Protein AF-A0A5B7BBM8-F1 (afdb_monomer_lite)

InterPro domains:
  IPR056404 Ribonuclease II-like, double HTH domain [PF23161] (45-118)
  IPR057324 Ribonuclease II, winged helix domain [PF25255] (1-43)

Foldseek 3Di:
DDDDDPCPVVQVVVCVVVVVVVLFWDFPDDDPSGTDIDGDDPVSSVVVVVVVVVVVVVVVVVVVLVVVLVVLLPDDLVPQDDPVVQVPDPVSVVVLVVLLVCLVVVDPDPVSVVVSVSSVSSD

Organism: Davidia involucrata (NCBI:txid16924)

pLDDT: mean 80.43, std 12.34, range [31.38, 96.25]

Secondary structure (DSSP, 8-state):
-----SHHHHHHHHHHHHTT-TTTEEEEEEETTEEEEEEPPHHHHHHHHHHHHHHHHHHHHHHHHHHHHHHHHHS-GGGSPPGGGGGSSHHHHHHHHHHHHHHHHH--SHHHHHHHHHHHTT-

Radius of gyration: 24.18 Å; chains: 1; bounding box: 65×28×51 Å

Sequence (123 aa):
MIFGSAEPLESYCVHLLLSKDEIYFTVLETKGYCSVYGPRSIVQVEELLRRKLAKEAADKEFQEFVQLLKSAKTMPLHAKPPKSSWMVEESIQHRIKSLEAYAIDACKNDDQKNTAGAVTCLI

Structure (mmCIF, N/CA/C/O backbone):
data_AF-A0A5B7BBM8-F1
#
_entry.id   AF-A0A5B7BBM8-F1
#
loop_
_atom_site.group_PDB
_atom_site.id
_atom_site.type_symbol
_atom_site.label_atom_id
_atom_site.label_alt_id
_atom_site.label_comp_id
_atom_site.label_asym_id
_atom_site.label_entity_id
_atom_site.label_seq_id
_atom_site.pdbx_PDB_ins_code
_atom_site.Cartn_x
_atom_site.Cartn_y
_atom_site.Cartn_z
_atom_site.occupancy
_atom_site.B_iso_or_equiv
_atom_site.auth_seq_id
_atom_site.auth_comp_id
_atom_site.auth_asym_id
_atom_site.auth_atom_id
_atom_site.pdbx_PDB_model_num
ATOM 1 N N . MET A 1 1 ? -41.233 -16.955 21.296 1.00 43.44 1 MET A N 1
ATOM 2 C CA . MET A 1 1 ? -40.568 -16.940 19.977 1.00 43.44 1 MET A CA 1
ATOM 3 C C . MET A 1 1 ? -41.384 -15.997 19.098 1.00 43.44 1 MET A C 1
ATOM 5 O O . MET A 1 1 ? -42.495 -16.353 18.738 1.00 43.44 1 MET A O 1
ATOM 9 N N . ILE A 1 2 ? -40.929 -14.754 18.920 1.00 31.38 2 ILE A N 1
ATOM 10 C CA . ILE A 1 2 ? -41.619 -13.670 18.186 1.00 31.38 2 ILE A CA 1
ATOM 11 C C . ILE A 1 2 ? -40.512 -12.988 17.361 1.00 31.38 2 ILE A C 1
ATOM 13 O O . ILE A 1 2 ? -39.503 -12.608 17.942 1.00 31.38 2 ILE A O 1
ATOM 17 N N . PHE A 1 3 ? -40.457 -13.229 16.045 1.00 39.06 3 PHE A N 1
ATOM 18 C CA . PHE A 1 3 ? -40.919 -12.338 14.963 1.00 39.06 3 PHE A CA 1
ATOM 19 C C . PHE A 1 3 ? -40.268 -10.942 14.958 1.00 39.06 3 PHE A C 1
ATOM 21 O O . PHE A 1 3 ? -40.492 -10.154 15.866 1.00 39.06 3 PHE A O 1
ATOM 28 N N . GLY A 1 4 ? -39.539 -10.647 13.873 1.00 44.09 4 GLY A N 1
ATOM 29 C CA . GLY A 1 4 ? -39.404 -9.321 13.253 1.00 44.09 4 GLY A CA 1
ATOM 30 C C . GLY A 1 4 ? -39.249 -8.103 14.164 1.00 44.09 4 GLY A C 1
ATOM 31 O O . GLY A 1 4 ? -40.098 -7.216 14.118 1.00 44.09 4 GLY A O 1
ATOM 32 N N . SER A 1 5 ? -38.158 -8.011 14.924 1.00 44.25 5 SER A N 1
ATOM 33 C CA . SER A 1 5 ? -37.700 -6.724 15.449 1.00 44.25 5 SER A CA 1
ATOM 34 C C . SER A 1 5 ? -36.957 -5.950 14.350 1.00 44.25 5 SER A C 1
ATOM 36 O O . SER A 1 5 ? -36.345 -6.545 13.464 1.00 44.25 5 SER A O 1
ATOM 38 N N . ALA A 1 6 ? -36.990 -4.618 14.388 1.00 51.91 6 ALA A N 1
ATOM 39 C CA . ALA A 1 6 ? -36.234 -3.734 13.488 1.00 51.91 6 ALA A CA 1
ATOM 40 C C . ALA A 1 6 ? -34.691 -3.870 13.623 1.00 51.91 6 ALA A C 1
ATOM 42 O O . ALA A 1 6 ? -33.925 -3.262 12.877 1.00 51.91 6 ALA A O 1
ATOM 43 N N . GLU A 1 7 ? -34.229 -4.725 14.536 1.00 60.72 7 GLU A N 1
ATOM 44 C CA . GLU A 1 7 ? -32.853 -4.844 15.014 1.00 60.72 7 GLU A CA 1
ATOM 45 C C . GLU A 1 7 ? -31.834 -5.458 14.032 1.0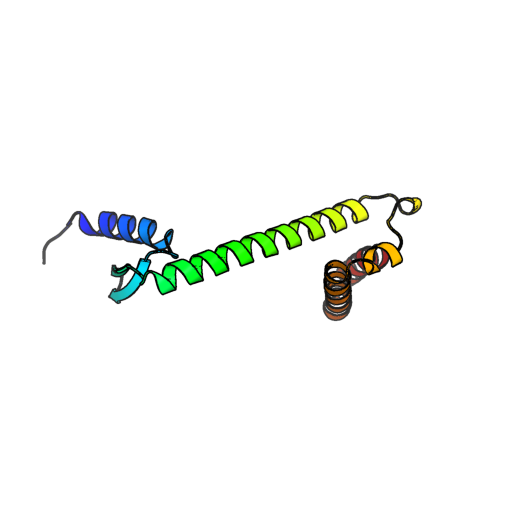0 60.72 7 GLU A C 1
ATOM 47 O O . GLU A 1 7 ? -30.673 -5.071 14.129 1.00 60.72 7 GLU A O 1
ATOM 52 N N . PRO A 1 8 ? -32.151 -6.364 13.076 1.00 68.31 8 PRO A N 1
ATOM 53 C CA . PRO A 1 8 ? -31.126 -6.923 12.185 1.00 68.31 8 PRO A CA 1
ATOM 54 C C . PRO A 1 8 ? -30.545 -5.885 11.222 1.00 68.31 8 PRO A C 1
ATOM 56 O O . PRO A 1 8 ? -29.336 -5.858 10.995 1.00 68.31 8 PRO A O 1
ATOM 59 N N . LEU A 1 9 ? -31.403 -5.022 10.666 1.00 74.19 9 LEU A N 1
ATOM 60 C CA . LEU A 1 9 ? -30.972 -3.961 9.758 1.00 74.19 9 LEU A CA 1
ATOM 61 C C . LEU A 1 9 ? -30.237 -2.867 10.528 1.00 74.19 9 LEU A C 1
ATOM 63 O O . LEU A 1 9 ? -29.177 -2.432 10.096 1.00 74.19 9 LEU A O 1
ATOM 67 N N . GLU A 1 10 ? -30.758 -2.458 11.684 1.00 73.69 10 GLU A N 1
ATOM 68 C CA . GLU A 1 10 ? -30.107 -1.470 12.545 1.00 73.69 10 GLU A CA 1
ATOM 69 C C . GLU A 1 10 ? -28.752 -1.973 13.059 1.00 73.69 10 GLU A C 1
ATOM 71 O O . GLU A 1 10 ? -27.762 -1.251 12.975 1.00 73.69 10 GLU A O 1
ATOM 76 N N . SER A 1 11 ? -28.665 -3.233 13.496 1.00 70.38 11 SER A N 1
ATOM 77 C CA . SER A 1 11 ? -27.413 -3.869 13.918 1.00 70.38 11 SER A CA 1
ATOM 78 C C . SER A 1 11 ? -26.408 -3.967 12.769 1.00 70.38 11 SER A C 1
ATOM 80 O O . SER A 1 11 ? -25.2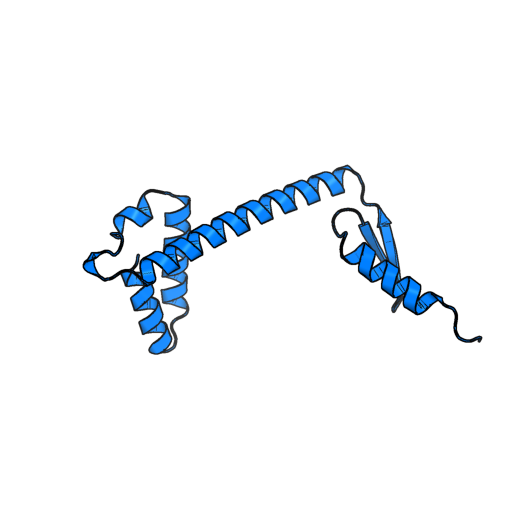36 -3.643 12.960 1.00 70.38 11 SER A O 1
ATOM 82 N N . TYR A 1 12 ? -26.855 -4.325 11.560 1.00 77.44 12 TYR A N 1
ATOM 83 C CA . TYR A 1 12 ? -26.005 -4.308 10.369 1.00 77.44 12 TYR A CA 1
ATOM 84 C C . TYR A 1 12 ? -25.529 -2.893 10.021 1.00 77.44 12 TYR A C 1
ATOM 86 O O . TYR A 1 12 ? -24.351 -2.700 9.736 1.00 77.44 12 TYR A O 1
ATOM 94 N N . CYS A 1 13 ? -26.408 -1.890 10.084 1.00 78.06 13 CYS A N 1
ATOM 95 C CA . CYS A 1 13 ? -26.057 -0.491 9.846 1.00 78.06 13 CYS A CA 1
ATOM 96 C C . CYS A 1 13 ? -25.035 0.016 10.870 1.00 78.06 13 CYS A C 1
ATOM 98 O O . CYS A 1 13 ? -24.051 0.644 10.487 1.00 78.06 13 CYS A O 1
ATOM 100 N N . VAL A 1 14 ? -25.225 -0.297 12.155 1.00 79.75 14 VAL A N 1
ATOM 101 C CA . VAL A 1 14 ? -24.277 0.039 13.225 1.00 79.75 14 VAL A CA 1
ATOM 102 C C . VAL A 1 14 ? -22.947 -0.675 13.004 1.00 79.75 14 VAL A C 1
ATOM 104 O O . VAL A 1 14 ? -21.906 -0.027 13.040 1.00 79.75 14 VAL A O 1
ATOM 107 N N . HIS A 1 15 ? -22.958 -1.976 12.699 1.00 79.94 15 HIS A N 1
ATOM 108 C CA . HIS A 1 15 ? -21.744 -2.721 12.373 1.00 79.94 15 HIS A CA 1
ATOM 109 C C . HIS A 1 15 ? -21.018 -2.101 11.177 1.00 79.94 15 HIS A C 1
ATOM 111 O O . HIS A 1 15 ? -19.827 -1.853 11.278 1.00 79.94 15 HIS A O 1
ATOM 117 N N . LEU A 1 16 ? -21.719 -1.800 10.082 1.00 83.00 16 LEU A N 1
ATOM 118 C CA . LEU A 1 16 ? -21.140 -1.225 8.866 1.00 83.00 16 LEU A CA 1
ATOM 119 C C . LEU A 1 16 ? -20.561 0.179 9.084 1.00 83.00 16 LEU A C 1
ATOM 121 O O . LEU A 1 16 ? -19.577 0.542 8.440 1.00 83.00 16 LEU A O 1
ATOM 125 N N . LEU A 1 17 ? -21.188 0.996 9.932 1.00 83.31 17 LEU A N 1
ATOM 126 C CA . LEU A 1 17 ? -20.677 2.319 10.289 1.00 83.31 17 LEU A CA 1
ATOM 127 C C . LEU A 1 17 ? -19.424 2.185 11.161 1.00 83.31 17 LEU A C 1
ATOM 129 O O . LEU A 1 17 ? -18.375 2.719 10.815 1.00 83.31 17 LEU A O 1
ATOM 133 N N . LEU A 1 18 ? -19.503 1.404 12.239 1.00 81.50 18 LEU A N 1
ATOM 134 C CA . LEU A 1 18 ? -18.411 1.257 13.204 1.00 81.50 18 LEU A CA 1
ATOM 135 C C . LEU A 1 18 ? -17.230 0.449 12.654 1.00 81.50 18 LEU A C 1
ATOM 137 O O . LEU A 1 18 ? -16.092 0.694 13.046 1.00 81.50 18 LEU A O 1
ATOM 141 N N . SER A 1 19 ? -17.467 -0.465 11.712 1.00 76.62 19 SER A N 1
ATOM 142 C CA . SER A 1 19 ? -16.407 -1.202 11.022 1.00 76.62 19 SER A CA 1
ATOM 143 C C . SER A 1 19 ? -15.599 -0.315 10.079 1.00 76.62 19 SER A C 1
ATOM 145 O O . SER A 1 19 ? -14.475 -0.661 9.749 1.00 76.62 19 SER A O 1
ATOM 147 N N . LYS A 1 20 ? -16.151 0.815 9.613 1.00 79.75 20 LYS A N 1
ATOM 148 C CA . LYS A 1 20 ? -15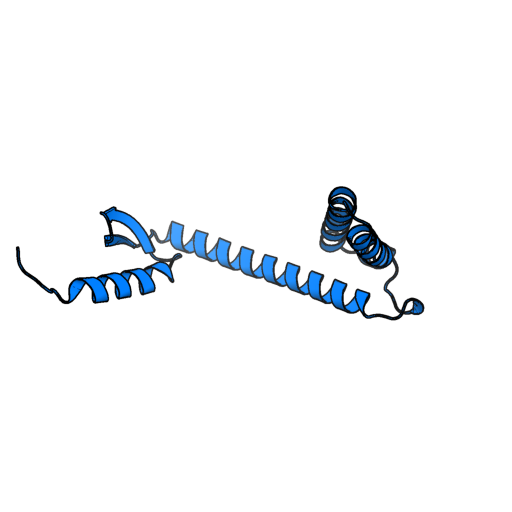.391 1.802 8.827 1.00 79.75 20 LYS A CA 1
ATOM 149 C C . LYS A 1 20 ? -14.513 2.680 9.719 1.00 79.75 20 LYS A C 1
ATOM 151 O O . LYS A 1 20 ? -13.466 3.143 9.272 1.00 79.75 20 LYS A O 1
ATOM 156 N N . ASP A 1 21 ? -14.904 2.849 10.980 1.00 75.69 21 ASP A N 1
ATOM 157 C CA . ASP A 1 21 ? -14.187 3.623 11.994 1.00 75.69 21 ASP A CA 1
ATOM 158 C C . ASP A 1 21 ? -13.258 2.739 12.847 1.00 75.69 21 ASP A C 1
ATOM 160 O O . ASP A 1 21 ? -13.255 2.799 14.081 1.00 75.69 21 ASP A O 1
ATOM 164 N N . GLU A 1 22 ? -12.402 1.953 12.181 1.00 78.94 22 GLU A N 1
ATOM 165 C CA . GLU A 1 22 ? -11.453 1.012 12.813 1.00 78.94 22 GLU A CA 1
ATOM 166 C C . GLU A 1 22 ? -10.492 1.680 13.823 1.00 78.94 22 GLU A C 1
ATOM 168 O O . GLU A 1 22 ? -9.911 1.017 14.693 1.00 78.94 22 GLU A O 1
ATOM 173 N N . ILE A 1 23 ? -10.332 3.004 13.709 1.00 86.75 23 ILE A N 1
ATOM 174 C CA . ILE A 1 23 ? -9.480 3.841 14.562 1.00 86.75 23 ILE A CA 1
ATOM 175 C C . ILE A 1 23 ? -10.119 4.081 15.930 1.00 86.75 23 ILE A C 1
ATOM 177 O O . ILE A 1 23 ? -9.416 4.054 16.935 1.00 86.75 23 ILE A O 1
ATOM 181 N N . TYR A 1 24 ? -11.428 4.331 15.983 1.00 85.31 24 TYR A N 1
ATOM 182 C CA . TYR A 1 24 ? -12.097 4.800 17.201 1.00 85.31 24 TYR A CA 1
ATOM 183 C C . TYR A 1 24 ? -12.784 3.674 17.960 1.00 85.31 24 TYR A C 1
ATOM 185 O O . TYR A 1 24 ? -12.843 3.707 19.190 1.00 85.31 24 TYR A O 1
ATOM 193 N N . PHE A 1 25 ? -13.257 2.659 17.241 1.00 87.38 25 PHE A N 1
ATOM 194 C CA . PHE A 1 25 ? -13.986 1.544 17.821 1.00 87.38 25 PHE A CA 1
ATOM 195 C C . PHE A 1 25 ? -13.245 0.228 17.610 1.00 87.38 25 PHE A C 1
ATOM 197 O O . PHE A 1 25 ? -12.467 0.039 16.674 1.00 87.38 25 PHE A O 1
ATOM 204 N N . THR A 1 26 ? -13.471 -0.697 18.532 1.00 88.06 26 THR A N 1
ATOM 205 C CA . THR A 1 26 ? -12.987 -2.071 18.443 1.00 88.06 26 THR A CA 1
ATOM 206 C C . THR A 1 26 ? -14.125 -3.023 18.749 1.00 88.06 26 THR A C 1
ATOM 208 O O . THR A 1 26 ? -15.003 -2.715 19.554 1.00 88.06 26 THR A O 1
ATOM 211 N N . VAL A 1 27 ? -14.099 -4.198 18.131 1.00 86.25 27 VAL A N 1
ATOM 212 C CA . VAL A 1 27 ? -15.003 -5.283 18.509 1.00 86.25 27 VAL A CA 1
ATOM 213 C C . VAL A 1 27 ? -14.534 -5.833 19.855 1.00 86.25 27 VAL A C 1
ATOM 215 O O . VAL A 1 27 ? -13.371 -6.209 19.997 1.00 86.25 27 VAL A O 1
ATOM 218 N N . LEU A 1 28 ? -15.424 -5.830 20.845 1.00 85.12 28 LEU A N 1
ATOM 219 C CA . LEU A 1 28 ? -15.192 -6.401 22.172 1.00 85.12 28 LEU A CA 1
ATOM 220 C C . LEU A 1 28 ? -15.603 -7.873 22.208 1.00 85.12 28 LEU A C 1
ATOM 222 O O . LEU A 1 28 ? -14.861 -8.719 22.693 1.00 85.12 28 LEU A O 1
ATOM 226 N N . GLU A 1 29 ? -16.780 -8.178 21.661 1.00 80.94 29 GLU A N 1
ATOM 227 C CA . GLU A 1 29 ? -17.333 -9.530 21.600 1.00 80.94 29 GLU A CA 1
ATOM 228 C C . GLU A 1 29 ? -18.044 -9.745 20.265 1.00 80.94 29 GLU A C 1
ATOM 230 O O . GLU A 1 29 ? -18.631 -8.823 19.701 1.00 80.94 29 GLU A O 1
ATOM 235 N N . THR A 1 30 ? -18.038 -10.980 19.768 1.00 81.50 30 THR A N 1
ATOM 236 C CA . THR A 1 30 ? -18.872 -11.382 18.627 1.00 81.50 30 THR A CA 1
ATOM 237 C C . THR A 1 30 ? -19.714 -12.582 19.040 1.00 81.50 30 THR A C 1
ATOM 239 O O . THR A 1 30 ? -19.172 -13.622 19.412 1.00 81.50 30 THR A O 1
ATOM 242 N N . LYS A 1 31 ? -21.042 -12.437 19.004 1.00 78.88 31 LYS A N 1
ATOM 243 C CA . LYS A 1 31 ? -22.013 -13.496 19.314 1.00 78.88 31 LYS A CA 1
ATOM 244 C C . LYS A 1 31 ? -22.848 -13.774 18.069 1.00 78.88 31 LYS A C 1
ATOM 246 O O . LYS A 1 31 ? -23.816 -13.072 17.783 1.00 78.88 31 LYS A O 1
ATOM 251 N N . GLY A 1 32 ? -22.454 -14.799 17.313 1.00 75.44 32 GLY A N 1
ATOM 252 C CA . GLY A 1 32 ? -23.084 -15.129 16.034 1.00 75.44 32 GLY A CA 1
ATOM 253 C C . GLY A 1 32 ? -22.975 -13.965 15.048 1.00 75.44 32 GLY A C 1
ATOM 254 O O . GLY A 1 32 ? -21.874 -13.535 14.724 1.00 75.44 32 GLY A O 1
ATOM 255 N N . TYR A 1 33 ? -24.118 -13.445 14.603 1.00 69.00 33 TYR A N 1
ATOM 256 C CA . TYR A 1 33 ? -24.208 -12.332 13.648 1.00 69.00 33 TYR A CA 1
ATOM 257 C C . TYR A 1 33 ? -24.131 -10.941 14.301 1.00 69.00 33 TYR A C 1
ATOM 259 O O . TYR A 1 33 ? -24.180 -9.938 13.596 1.00 69.00 33 TYR A O 1
ATOM 267 N N . CYS A 1 34 ? -24.040 -10.865 15.633 1.00 69.25 34 CYS A N 1
ATOM 268 C CA . CYS A 1 34 ? -24.016 -9.608 16.374 1.00 69.25 34 CYS A CA 1
ATOM 269 C C . CYS A 1 34 ? -22.607 -9.324 16.916 1.00 69.25 34 CYS A C 1
ATOM 271 O O . CYS A 1 34 ? -22.049 -10.123 17.675 1.00 69.25 34 CYS A O 1
ATOM 273 N N . SER A 1 35 ? -22.037 -8.179 16.536 1.00 80.12 35 SER A N 1
ATOM 274 C CA . SER A 1 35 ? -20.768 -7.671 17.072 1.00 80.12 35 SER A CA 1
ATOM 275 C C . SER A 1 35 ? -21.039 -6.573 18.094 1.00 80.12 35 SER A C 1
ATOM 277 O O . SER A 1 35 ? -21.743 -5.608 17.802 1.00 80.12 35 SER A O 1
ATOM 279 N N . VAL A 1 36 ? -20.442 -6.696 19.276 1.00 82.19 36 VAL A N 1
ATOM 280 C CA . VAL A 1 36 ? -20.460 -5.655 20.305 1.00 82.19 36 VAL A CA 1
ATOM 281 C C . VAL A 1 36 ? -19.224 -4.790 20.125 1.00 82.19 36 VAL A C 1
ATOM 283 O O . VAL A 1 36 ? -18.098 -5.284 20.197 1.00 82.19 36 VAL A O 1
ATOM 286 N N . TYR A 1 37 ? -19.438 -3.499 19.901 1.00 84.31 37 TYR A N 1
ATOM 287 C CA . TYR A 1 37 ? -18.375 -2.517 19.732 1.00 84.31 37 TYR A CA 1
ATOM 288 C C . TYR A 1 37 ? -18.145 -1.729 21.017 1.00 84.31 37 TYR A C 1
ATOM 290 O O . TYR A 1 37 ? -19.082 -1.424 21.751 1.00 84.31 37 TYR A O 1
ATOM 298 N N . GLY A 1 38 ? -16.890 -1.372 21.262 1.00 85.06 38 GLY A N 1
ATOM 299 C CA . GLY A 1 38 ? -16.487 -0.491 22.349 1.00 85.06 38 GLY A CA 1
ATOM 300 C C . GLY A 1 38 ? -15.531 0.595 21.864 1.00 85.06 38 GLY A C 1
ATOM 301 O O . GLY A 1 38 ? -14.816 0.381 20.879 1.00 85.06 38 GLY A O 1
ATOM 302 N N . PRO A 1 39 ? -15.502 1.756 22.538 1.00 89.06 39 PRO A N 1
ATOM 303 C CA . PRO A 1 39 ? -14.534 2.799 22.237 1.00 89.06 39 PRO A CA 1
ATOM 304 C C . PRO A 1 39 ? -13.121 2.327 22.597 1.00 89.06 39 PRO A C 1
ATOM 306 O O . PRO A 1 39 ? -12.906 1.677 23.623 1.00 89.06 39 PRO A O 1
ATOM 309 N N . ARG A 1 40 ? -12.143 2.669 21.760 1.00 90.06 40 ARG A N 1
ATOM 310 C CA . ARG A 1 40 ? -10.723 2.510 22.089 1.00 90.06 40 ARG A CA 1
ATOM 311 C C . ARG A 1 40 ? -10.283 3.587 23.076 1.00 90.06 40 ARG A C 1
ATOM 313 O O . ARG A 1 40 ? -10.867 4.669 23.142 1.00 90.06 40 ARG A O 1
ATOM 320 N N . SER A 1 41 ? -9.226 3.306 23.835 1.00 93.38 41 SER A N 1
ATOM 321 C CA . SER A 1 41 ? -8.618 4.339 24.676 1.00 93.38 41 SER A CA 1
ATOM 322 C C . SER A 1 41 ? -7.940 5.403 23.813 1.00 93.38 41 SER A C 1
ATOM 324 O O . SER A 1 41 ? -7.484 5.116 22.706 1.00 93.38 41 SER A O 1
ATOM 326 N N . ILE A 1 42 ? -7.821 6.628 24.329 1.00 92.69 42 ILE A N 1
ATOM 327 C CA . ILE A 1 42 ? -7.208 7.730 23.574 1.00 92.69 42 ILE A CA 1
ATOM 328 C C . ILE A 1 42 ? -5.779 7.407 23.119 1.00 92.69 42 ILE A C 1
ATOM 330 O O . ILE A 1 42 ? -5.429 7.657 21.973 1.00 92.69 42 ILE A O 1
ATOM 334 N N . VAL A 1 43 ? -5.005 6.717 23.961 1.00 94.88 43 VAL A N 1
ATOM 335 C CA . VAL A 1 43 ? -3.641 6.270 23.639 1.00 94.88 43 VAL A CA 1
ATOM 336 C C . VAL A 1 43 ? -3.632 5.315 22.438 1.00 94.88 43 VAL A C 1
ATOM 338 O O . VAL A 1 43 ? -2.761 5.397 21.575 1.00 94.88 43 VAL A O 1
ATOM 341 N N . GLN A 1 44 ? -4.611 4.409 22.354 1.00 93.44 44 GLN A N 1
ATOM 342 C CA . GLN A 1 44 ? -4.739 3.499 21.213 1.00 93.44 44 GLN A CA 1
ATOM 343 C C . GLN A 1 44 ? -5.156 4.244 19.943 1.00 93.44 44 GLN A C 1
ATOM 345 O O . GLN A 1 44 ? -4.621 3.958 18.874 1.00 93.44 44 GLN A O 1
ATOM 350 N N . VAL A 1 45 ? -6.093 5.188 20.060 1.00 93.38 45 VAL A N 1
ATOM 351 C CA . VAL A 1 45 ? -6.570 6.020 18.945 1.00 93.38 45 VAL A CA 1
ATOM 352 C C . VAL A 1 45 ? -5.421 6.837 18.354 1.00 93.38 45 VAL A C 1
ATOM 354 O O . VAL A 1 45 ? -5.221 6.817 17.141 1.00 93.38 45 VAL A O 1
ATOM 357 N N . GLU A 1 46 ? -4.635 7.510 19.195 1.00 95.25 46 GLU A N 1
ATOM 358 C CA . GLU A 1 46 ? -3.494 8.327 18.768 1.00 95.25 46 GLU A CA 1
ATOM 359 C C . GLU A 1 46 ? -2.428 7.493 18.048 1.00 95.25 46 GLU A C 1
ATOM 361 O O . GLU A 1 46 ? -1.959 7.871 16.971 1.00 95.25 46 GLU A O 1
ATOM 366 N N . GLU A 1 47 ? -2.085 6.319 18.583 1.00 95.50 47 GLU A N 1
ATOM 367 C CA . GLU A 1 47 ? -1.120 5.424 17.942 1.00 95.50 47 GLU A CA 1
ATOM 368 C C . GLU A 1 47 ? -1.639 4.877 16.604 1.00 95.50 47 GLU A C 1
ATOM 370 O O . GLU A 1 47 ? -0.892 4.820 15.624 1.00 95.50 47 GLU A O 1
ATOM 375 N N . LEU A 1 48 ? -2.919 4.497 16.525 1.00 94.25 48 LEU A N 1
ATOM 376 C CA . LEU A 1 48 ? -3.537 4.049 15.274 1.00 94.25 48 LEU A CA 1
ATOM 377 C C . LEU A 1 48 ? -3.558 5.159 14.223 1.00 94.25 48 LEU A C 1
ATOM 379 O O . LEU A 1 48 ? -3.250 4.901 13.058 1.00 94.25 48 LEU A O 1
ATOM 383 N N . LEU A 1 49 ? -3.859 6.392 14.628 1.00 94.44 49 LEU A N 1
ATOM 384 C CA . LEU A 1 49 ? -3.843 7.544 13.737 1.00 94.44 49 LEU A CA 1
ATOM 385 C C . LEU A 1 49 ? -2.431 7.811 13.203 1.00 94.44 49 LEU A C 1
ATOM 387 O O . LEU A 1 49 ? -2.249 7.982 11.998 1.00 94.44 49 LEU A O 1
ATOM 391 N N . ARG A 1 50 ? -1.415 7.758 14.072 1.00 95.44 50 ARG A N 1
ATOM 392 C CA . ARG A 1 50 ? -0.010 7.907 13.675 1.00 95.44 50 ARG A CA 1
ATOM 393 C C . ARG A 1 50 ? 0.415 6.829 12.677 1.00 95.44 50 ARG A C 1
ATOM 395 O O . ARG A 1 50 ? 1.044 7.143 11.669 1.00 95.44 50 ARG A O 1
ATOM 402 N N . ARG A 1 51 ? 0.049 5.565 12.922 1.00 94.94 51 ARG A N 1
ATOM 403 C CA . ARG A 1 51 ? 0.323 4.452 11.995 1.00 94.94 51 ARG A CA 1
ATOM 404 C C . ARG A 1 51 ? -0.381 4.629 10.660 1.00 94.94 51 ARG A C 1
ATOM 406 O O . ARG A 1 51 ? 0.232 4.366 9.631 1.00 94.94 51 ARG A O 1
ATOM 413 N N . LYS A 1 52 ? -1.639 5.073 10.670 1.00 94.12 52 LYS A N 1
ATOM 414 C CA . LYS A 1 52 ? -2.399 5.348 9.449 1.00 94.12 52 LYS A CA 1
ATOM 415 C C . LYS A 1 52 ? -1.708 6.420 8.611 1.00 94.12 52 LYS A C 1
ATOM 417 O O . LYS A 1 52 ? -1.452 6.174 7.441 1.00 94.12 52 LYS A O 1
ATOM 422 N N . LEU A 1 53 ? -1.329 7.543 9.219 1.00 95.75 53 LEU A N 1
ATOM 423 C CA . LEU A 1 53 ? -0.617 8.618 8.523 1.00 95.75 53 LEU A CA 1
ATOM 424 C C . LEU A 1 53 ? 0.737 8.152 7.974 1.00 95.75 53 LEU A C 1
ATOM 426 O O . LEU A 1 53 ? 1.070 8.441 6.829 1.00 95.75 53 LEU A O 1
ATOM 430 N N . ALA A 1 54 ? 1.501 7.385 8.759 1.00 95.69 54 ALA A N 1
ATOM 431 C CA . ALA A 1 54 ? 2.770 6.821 8.304 1.00 95.69 54 ALA A CA 1
ATOM 432 C C . ALA A 1 54 ? 2.580 5.850 7.125 1.00 95.69 54 ALA A C 1
ATOM 434 O O . ALA A 1 54 ? 3.354 5.880 6.171 1.00 95.69 54 ALA A O 1
ATOM 435 N N . LYS A 1 55 ? 1.530 5.019 7.165 1.00 95.56 55 LYS A N 1
ATOM 436 C CA . LYS A 1 55 ? 1.177 4.114 6.070 1.00 95.56 55 LYS A CA 1
ATOM 437 C C . LYS A 1 55 ? 0.755 4.884 4.819 1.00 95.56 55 LYS A C 1
ATOM 439 O O . LYS A 1 55 ? 1.252 4.579 3.747 1.00 95.56 55 LYS A O 1
ATOM 444 N N . GLU A 1 56 ? -0.109 5.887 4.948 1.00 96.25 56 GLU A N 1
ATOM 445 C CA . GLU A 1 56 ? -0.551 6.720 3.821 1.00 96.25 56 GLU A CA 1
ATOM 446 C C . GLU A 1 56 ? 0.623 7.454 3.160 1.00 96.25 56 GLU A C 1
ATOM 448 O O . GLU A 1 56 ? 0.696 7.518 1.933 1.00 96.25 56 GLU A O 1
ATOM 453 N N . ALA A 1 57 ? 1.571 7.959 3.956 1.00 95.44 57 ALA A N 1
ATOM 454 C CA . ALA A 1 57 ? 2.799 8.556 3.442 1.00 95.44 57 ALA A CA 1
ATOM 455 C C . ALA A 1 57 ? 3.654 7.531 2.676 1.00 95.44 57 ALA A C 1
ATOM 457 O O . ALA A 1 57 ? 4.034 7.788 1.535 1.00 95.44 57 ALA A O 1
ATOM 458 N N . ALA A 1 58 ? 3.888 6.347 3.253 1.00 93.00 58 ALA A N 1
ATOM 459 C CA . ALA A 1 58 ? 4.649 5.282 2.599 1.00 93.00 58 ALA A CA 1
ATOM 460 C C . ALA A 1 58 ? 3.973 4.781 1.307 1.00 93.00 58 ALA A C 1
ATOM 462 O O . ALA A 1 58 ? 4.642 4.584 0.290 1.00 93.00 58 ALA A O 1
ATOM 463 N N . ASP A 1 59 ? 2.647 4.620 1.319 1.00 94.31 59 ASP A N 1
ATOM 464 C CA . ASP A 1 59 ? 1.856 4.226 0.151 1.00 94.31 59 ASP A CA 1
ATOM 465 C C . ASP A 1 59 ? 1.956 5.291 -0.952 1.00 94.31 59 ASP A C 1
ATOM 467 O O . ASP A 1 59 ? 2.129 4.955 -2.126 1.00 94.31 59 ASP A O 1
ATOM 471 N N . LYS A 1 60 ? 1.915 6.581 -0.592 1.00 95.75 60 LYS A N 1
ATOM 472 C CA . LYS A 1 60 ? 2.097 7.691 -1.535 1.00 95.75 60 LYS A CA 1
ATOM 473 C C . LYS A 1 60 ? 3.493 7.685 -2.162 1.00 95.75 60 LYS A C 1
ATOM 475 O O . LYS A 1 60 ? 3.594 7.703 -3.387 1.00 95.75 60 LYS A O 1
ATOM 480 N N . GLU A 1 61 ? 4.550 7.589 -1.358 1.00 92.31 61 GLU A N 1
ATOM 481 C CA . GLU A 1 61 ? 5.929 7.486 -1.859 1.00 92.31 61 GLU A CA 1
ATOM 482 C C . GLU A 1 61 ? 6.113 6.272 -2.779 1.00 92.31 61 GLU A C 1
ATOM 484 O O . GLU A 1 61 ? 6.879 6.303 -3.745 1.00 92.31 61 GLU A O 1
ATOM 489 N N . PHE A 1 62 ? 5.445 5.155 -2.480 1.00 90.25 62 PHE A N 1
ATOM 490 C CA . PHE A 1 62 ? 5.473 3.975 -3.337 1.00 90.25 62 PHE A CA 1
ATOM 491 C C . PHE A 1 62 ? 4.778 4.230 -4.678 1.00 90.25 62 PHE A C 1
ATOM 493 O O . PHE A 1 62 ? 5.317 3.873 -5.727 1.00 90.25 62 PHE A O 1
ATOM 500 N N . GLN A 1 63 ? 3.616 4.888 -4.674 1.00 93.31 63 GLN A N 1
ATOM 501 C CA . GLN A 1 63 ? 2.926 5.261 -5.910 1.00 93.31 63 GLN A CA 1
ATOM 502 C C . GLN A 1 63 ? 3.755 6.217 -6.770 1.00 93.31 63 GLN A C 1
ATOM 504 O O . GLN A 1 63 ? 3.827 6.025 -7.983 1.00 93.31 63 GLN A O 1
ATOM 509 N N . GLU A 1 64 ? 4.418 7.204 -6.168 1.00 92.69 64 GLU A N 1
ATOM 510 C CA . GLU A 1 64 ? 5.318 8.124 -6.874 1.00 92.69 64 GLU A CA 1
ATOM 511 C C . GLU A 1 64 ? 6.458 7.365 -7.568 1.00 92.69 64 GLU A C 1
ATOM 513 O O . GLU A 1 64 ? 6.701 7.560 -8.762 1.00 92.69 64 GLU A O 1
ATOM 518 N N . PHE A 1 65 ? 7.074 6.403 -6.874 1.00 89.88 65 PHE A N 1
ATOM 519 C CA . PHE A 1 65 ? 8.082 5.522 -7.464 1.00 89.88 65 PHE A CA 1
ATOM 520 C C . PHE A 1 65 ? 7.532 4.696 -8.640 1.00 89.88 65 PHE A C 1
ATOM 522 O O . PHE A 1 65 ? 8.151 4.630 -9.705 1.00 89.88 65 PHE A O 1
ATOM 529 N N . VAL A 1 66 ? 6.341 4.106 -8.498 1.00 89.94 66 VAL A N 1
ATOM 530 C CA . VAL A 1 66 ? 5.686 3.354 -9.582 1.00 89.94 66 VAL A CA 1
ATOM 531 C C . VAL A 1 66 ? 5.404 4.248 -10.795 1.00 89.94 66 VAL A C 1
ATOM 533 O O . VAL A 1 66 ? 5.593 3.811 -11.932 1.00 89.94 66 VAL A O 1
ATOM 536 N N . GLN A 1 67 ? 4.961 5.490 -10.590 1.00 91.31 67 GLN A N 1
ATOM 537 C CA . GLN A 1 67 ? 4.727 6.442 -11.683 1.00 91.31 67 GLN A CA 1
ATOM 538 C C . GLN A 1 67 ? 6.020 6.824 -12.398 1.00 91.31 67 GLN A C 1
ATOM 540 O O . GLN A 1 67 ? 6.048 6.917 -13.629 1.00 91.31 67 GLN A O 1
ATOM 545 N N . LEU A 1 68 ? 7.105 6.982 -11.648 1.00 88.12 68 LEU A N 1
ATOM 546 C CA . LEU A 1 68 ? 8.414 7.287 -12.199 1.00 88.12 68 LEU A CA 1
ATOM 547 C C . LEU A 1 68 ? 8.948 6.112 -13.045 1.00 88.12 68 LEU A C 1
ATOM 549 O O . LEU A 1 68 ? 9.380 6.322 -14.180 1.00 88.12 68 LEU A O 1
ATOM 553 N N . LEU A 1 69 ? 8.788 4.865 -12.581 1.00 87.12 69 LEU A N 1
ATOM 554 C CA . LEU A 1 69 ? 9.088 3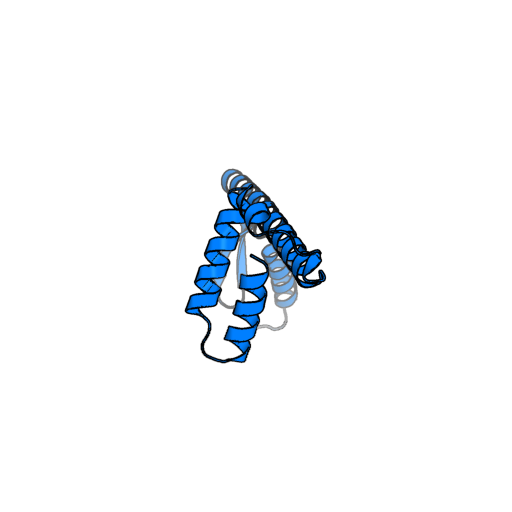.666 -13.377 1.00 87.12 69 LEU A CA 1
ATOM 555 C C . LEU A 1 69 ? 8.232 3.568 -14.649 1.00 87.12 69 LEU A C 1
ATOM 557 O O . LEU A 1 69 ? 8.750 3.268 -15.726 1.00 87.12 69 LEU A O 1
ATOM 561 N N . LYS A 1 70 ? 6.921 3.828 -14.552 1.00 87.56 70 LYS A N 1
ATOM 562 C CA . LYS A 1 70 ? 6.017 3.838 -15.716 1.00 87.56 70 LYS A CA 1
ATOM 563 C C . LYS A 1 70 ? 6.439 4.890 -16.741 1.00 87.56 70 LYS A C 1
ATOM 565 O O . LYS A 1 70 ? 6.497 4.579 -17.928 1.00 87.56 70 LYS A O 1
ATOM 570 N N . SER A 1 71 ? 6.787 6.089 -16.283 1.00 87.00 71 SER A N 1
ATOM 571 C CA . SER A 1 71 ? 7.265 7.177 -17.140 1.00 87.00 71 SER A CA 1
ATOM 572 C C . SER A 1 71 ? 8.551 6.774 -17.859 1.00 87.00 71 SER A C 1
ATOM 574 O O . SER A 1 71 ? 8.599 6.813 -19.089 1.00 87.00 71 SER A O 1
ATOM 576 N N . ALA A 1 72 ? 9.547 6.267 -17.125 1.00 85.50 72 ALA A N 1
ATOM 577 C CA . ALA A 1 72 ? 10.794 5.776 -17.708 1.00 85.50 72 ALA A CA 1
ATOM 578 C C . ALA A 1 72 ? 10.559 4.642 -18.722 1.00 85.50 72 ALA A C 1
ATOM 580 O O . ALA A 1 72 ? 11.172 4.625 -19.790 1.00 85.50 72 ALA A O 1
ATOM 581 N N . LYS A 1 73 ? 9.625 3.720 -18.442 1.00 84.00 73 LYS A N 1
ATOM 582 C CA . LYS A 1 73 ? 9.250 2.636 -19.365 1.00 84.00 73 LYS A CA 1
ATOM 583 C C . LYS A 1 73 ? 8.741 3.158 -20.709 1.00 84.00 73 LYS A C 1
ATOM 585 O O . LYS A 1 73 ? 9.039 2.550 -21.734 1.00 84.00 73 LYS A O 1
ATOM 590 N N . THR A 1 74 ? 7.980 4.250 -20.704 1.00 85.56 74 THR A N 1
ATOM 591 C CA . THR A 1 74 ? 7.428 4.853 -21.929 1.00 85.56 74 THR A CA 1
ATOM 592 C C . THR A 1 74 ? 8.436 5.680 -22.728 1.00 85.56 74 THR A C 1
ATOM 594 O O . THR A 1 74 ? 8.159 6.021 -23.876 1.00 85.56 74 THR A O 1
ATOM 597 N N . MET A 1 75 ? 9.608 5.990 -22.164 1.00 83.62 75 MET A N 1
ATOM 598 C CA . MET A 1 75 ? 10.617 6.794 -22.852 1.00 83.62 75 MET A CA 1
ATOM 599 C C . MET A 1 75 ? 11.302 6.016 -23.992 1.00 83.62 75 MET A C 1
ATOM 601 O O . MET A 1 75 ? 11.608 4.824 -23.845 1.00 83.62 75 MET A O 1
ATOM 605 N N . PRO A 1 76 ? 11.616 6.688 -25.118 1.00 81.19 76 PRO A N 1
ATOM 606 C CA . PRO A 1 76 ? 12.501 6.146 -26.147 1.00 81.19 76 PRO A CA 1
ATOM 607 C C . PRO A 1 76 ? 13.860 5.747 -25.563 1.00 81.19 76 PRO A C 1
ATOM 609 O O . PRO A 1 76 ? 14.352 6.402 -24.651 1.00 81.19 76 PRO A O 1
ATOM 612 N N . LEU A 1 77 ? 14.513 4.722 -26.125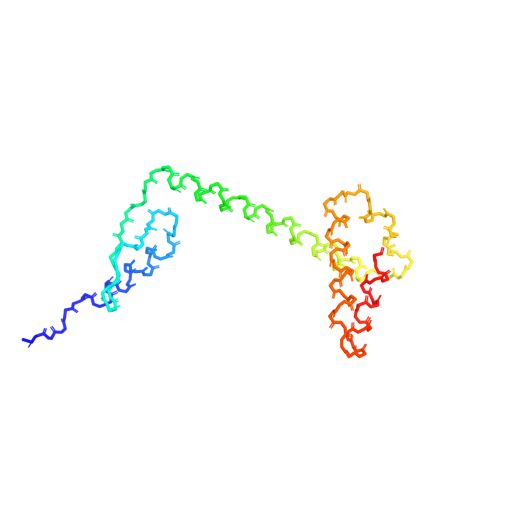 1.00 75.75 77 LEU A N 1
ATOM 613 C CA . LEU A 1 77 ? 15.779 4.175 -25.602 1.00 75.75 77 LEU A CA 1
ATOM 614 C C . LEU A 1 77 ? 16.868 5.231 -25.340 1.00 75.75 77 LEU A C 1
ATOM 616 O O . LEU A 1 77 ? 17.567 5.136 -24.340 1.00 75.75 77 LEU A O 1
ATOM 620 N N . HIS A 1 78 ? 16.988 6.240 -26.206 1.00 76.50 78 HIS A N 1
ATOM 621 C CA . HIS A 1 78 ? 17.985 7.312 -26.088 1.00 76.50 78 HIS A CA 1
ATOM 622 C C . HIS A 1 78 ? 17.639 8.376 -25.032 1.00 76.50 78 HIS A C 1
ATOM 624 O O . HIS A 1 78 ? 18.501 9.162 -24.656 1.00 76.50 78 HIS A O 1
ATOM 630 N N . ALA A 1 79 ? 16.383 8.421 -24.585 1.00 80.38 79 ALA A N 1
ATOM 631 C CA . ALA A 1 79 ? 15.880 9.352 -23.579 1.00 80.38 79 ALA A CA 1
ATOM 632 C C . ALA A 1 79 ? 15.655 8.670 -22.219 1.00 80.38 79 ALA A C 1
ATOM 634 O O . ALA A 1 79 ? 15.188 9.314 -21.281 1.00 80.38 79 ALA A O 1
ATOM 635 N N . LYS A 1 80 ? 15.954 7.368 -22.105 1.00 80.38 80 LYS A N 1
ATOM 636 C CA . LYS A 1 80 ? 15.822 6.641 -20.844 1.00 80.38 80 LYS A CA 1
ATOM 637 C C . LYS A 1 80 ? 16.847 7.146 -19.824 1.00 80.38 80 LYS A C 1
ATOM 639 O O . LYS A 1 80 ? 18.003 7.374 -20.192 1.00 80.38 80 LYS A O 1
ATOM 644 N N . PRO A 1 81 ? 16.449 7.289 -18.550 1.00 80.06 81 PRO A N 1
ATOM 645 C CA . PRO A 1 81 ? 17.373 7.657 -17.489 1.00 80.06 81 PRO A CA 1
ATOM 646 C C . PRO A 1 81 ? 18.506 6.621 -17.376 1.00 80.06 81 PRO A C 1
ATOM 648 O O . PRO A 1 81 ? 18.244 5.418 -17.461 1.00 80.06 81 PRO A O 1
ATOM 651 N N . PRO A 1 82 ? 19.767 7.058 -17.211 1.00 80.94 82 PRO A N 1
ATOM 652 C CA . PRO A 1 82 ? 20.895 6.148 -17.057 1.00 80.94 82 PRO A CA 1
ATOM 653 C C . PRO A 1 82 ? 20.801 5.375 -15.736 1.00 80.94 82 PRO A C 1
ATOM 655 O O . PRO A 1 82 ? 20.302 5.891 -14.739 1.00 80.94 82 PRO A O 1
ATOM 658 N N . LYS A 1 83 ? 21.376 4.167 -15.681 1.00 77.75 83 LYS A N 1
ATOM 659 C CA . LYS A 1 83 ? 21.391 3.326 -14.465 1.00 77.75 83 LYS A CA 1
ATOM 660 C C . LYS A 1 83 ? 21.835 4.082 -13.206 1.00 77.75 83 LYS A C 1
ATOM 662 O O . LYS A 1 83 ? 21.260 3.950 -12.130 1.00 77.75 83 LYS A O 1
ATOM 667 N N . SER A 1 84 ? 22.840 4.944 -13.358 1.00 80.06 84 SER A N 1
ATOM 668 C CA . SER A 1 84 ? 23.390 5.756 -12.272 1.00 80.06 84 SER A CA 1
ATOM 669 C C . SER A 1 84 ? 22.382 6.732 -11.660 1.00 80.06 84 SER A C 1
ATOM 671 O O . SER A 1 84 ? 22.490 7.004 -10.468 1.00 80.06 84 SER A O 1
ATOM 673 N N . SER A 1 85 ? 21.385 7.225 -12.409 1.00 81.94 85 SER A N 1
ATOM 674 C CA . SER A 1 85 ? 20.389 8.156 -11.854 1.00 81.94 85 SER A CA 1
ATOM 675 C C . SER A 1 85 ? 19.448 7.496 -10.847 1.00 81.94 85 SER A C 1
ATOM 677 O O . SER A 1 85 ? 18.940 8.172 -9.960 1.00 81.94 85 SER A O 1
ATOM 679 N N . TRP A 1 86 ? 19.265 6.175 -10.928 1.00 81.69 86 TRP A N 1
ATOM 680 C CA . TRP A 1 86 ? 18.464 5.397 -9.975 1.00 81.69 86 TRP A CA 1
ATOM 681 C C . TRP A 1 86 ? 19.198 5.100 -8.664 1.00 81.69 86 TRP A C 1
ATOM 683 O O . TRP A 1 86 ? 18.584 4.671 -7.691 1.00 81.69 86 TRP A O 1
ATOM 693 N N . MET A 1 87 ? 20.515 5.317 -8.642 1.00 79.88 87 MET A N 1
ATOM 694 C CA . MET A 1 87 ? 21.399 4.967 -7.529 1.00 79.88 87 MET A CA 1
ATOM 695 C C . MET A 1 87 ? 21.773 6.174 -6.655 1.00 79.88 87 MET A C 1
ATOM 697 O O . MET A 1 87 ? 22.569 6.021 -5.734 1.00 79.88 87 MET A O 1
ATOM 701 N N . VAL A 1 88 ? 21.237 7.365 -6.953 1.00 82.00 88 VAL A N 1
ATOM 702 C CA . VAL A 1 88 ? 21.539 8.608 -6.219 1.00 82.00 88 VAL A CA 1
ATOM 703 C C . VAL A 1 88 ? 20.779 8.674 -4.897 1.00 82.00 88 VAL A C 1
ATOM 705 O O . VAL A 1 88 ? 21.342 9.069 -3.881 1.00 82.00 88 VAL A O 1
ATOM 708 N N . GLU A 1 89 ? 19.506 8.283 -4.904 1.00 85.12 89 GLU A N 1
ATOM 709 C CA . GLU A 1 89 ? 18.667 8.289 -3.711 1.00 85.12 89 GLU A CA 1
ATOM 710 C C . GLU A 1 89 ? 18.601 6.883 -3.107 1.00 85.12 89 GLU A C 1
ATOM 712 O O . GLU A 1 89 ? 18.228 5.922 -3.780 1.00 85.12 89 GLU A O 1
ATOM 717 N N . GLU A 1 90 ? 18.951 6.756 -1.827 1.00 85.88 90 GLU A N 1
ATOM 718 C CA . GLU A 1 90 ? 19.047 5.461 -1.137 1.00 85.88 90 GLU A CA 1
ATOM 719 C C . GLU A 1 90 ? 17.695 4.721 -1.089 1.00 85.88 90 GLU A C 1
ATOM 721 O O . GLU A 1 90 ? 17.631 3.502 -1.279 1.00 85.88 90 GLU A O 1
ATOM 726 N N . SER A 1 91 ? 16.598 5.470 -0.925 1.00 82.38 91 SER A N 1
ATOM 727 C CA . SER A 1 91 ? 15.222 4.955 -0.923 1.00 82.38 91 SER A CA 1
ATOM 728 C C . SER A 1 91 ? 14.860 4.299 -2.267 1.00 82.38 91 SER A C 1
ATOM 730 O O . SER A 1 91 ? 14.303 3.196 -2.305 1.00 82.38 91 SER A O 1
ATOM 732 N N . ILE A 1 92 ? 15.234 4.945 -3.376 1.00 84.56 92 ILE A N 1
ATOM 733 C CA . ILE A 1 92 ? 15.032 4.469 -4.745 1.00 84.56 92 ILE A CA 1
ATOM 734 C C . ILE A 1 92 ? 15.950 3.280 -5.007 1.00 84.56 92 ILE A C 1
ATOM 736 O O . ILE A 1 92 ? 15.478 2.236 -5.455 1.00 84.56 92 ILE A O 1
ATOM 740 N N . GLN A 1 93 ? 17.228 3.384 -4.645 1.00 86.50 93 GLN A N 1
ATOM 741 C CA . GLN A 1 93 ? 18.208 2.319 -4.819 1.00 86.50 93 GLN A CA 1
ATOM 742 C C . GLN A 1 93 ? 17.756 1.007 -4.163 1.00 86.50 93 GLN A C 1
ATOM 744 O O . GLN A 1 93 ? 17.837 -0.055 -4.785 1.00 86.50 93 GLN A O 1
ATOM 749 N N . HIS A 1 94 ? 17.282 1.052 -2.915 1.00 87.62 94 HIS A N 1
ATOM 750 C CA . HIS A 1 94 ? 16.820 -0.147 -2.215 1.00 87.62 94 HIS A CA 1
ATOM 751 C C . HIS A 1 94 ? 15.619 -0.797 -2.923 1.00 87.62 94 HIS A C 1
ATOM 753 O O . HIS A 1 94 ? 15.578 -2.019 -3.105 1.00 87.62 94 HIS A O 1
ATOM 759 N N . ARG A 1 95 ? 14.642 0.011 -3.357 1.00 88.88 95 ARG A N 1
ATOM 760 C CA . ARG A 1 95 ? 13.442 -0.463 -4.071 1.00 88.88 95 ARG A CA 1
ATOM 761 C C . ARG A 1 95 ? 13.794 -1.085 -5.419 1.00 88.88 95 ARG A C 1
ATOM 763 O O . ARG A 1 95 ? 13.256 -2.129 -5.773 1.00 88.88 95 ARG A O 1
ATOM 770 N N . ILE A 1 96 ? 14.729 -0.470 -6.131 1.00 87.06 96 ILE A N 1
ATOM 771 C CA . ILE A 1 96 ? 15.254 -0.933 -7.411 1.00 87.06 96 ILE A CA 1
ATOM 772 C C . ILE A 1 96 ? 15.953 -2.289 -7.260 1.00 87.06 96 ILE A C 1
ATOM 774 O O . ILE A 1 96 ? 15.577 -3.236 -7.942 1.00 87.06 96 ILE A O 1
ATOM 778 N N . LYS A 1 97 ? 16.872 -2.434 -6.296 1.00 86.00 97 LYS A N 1
ATOM 779 C CA . LYS A 1 97 ? 17.542 -3.716 -6.004 1.00 86.00 97 LYS A CA 1
ATOM 780 C C . LYS A 1 97 ? 16.554 -4.819 -5.621 1.00 86.00 97 LYS A C 1
ATOM 782 O O . LYS A 1 97 ? 16.680 -5.957 -6.065 1.00 86.00 97 LYS A O 1
ATOM 787 N N . SER A 1 98 ? 15.552 -4.480 -4.810 1.00 86.19 98 SER A N 1
ATOM 788 C CA . SER A 1 98 ? 14.493 -5.420 -4.423 1.00 86.19 98 SER A CA 1
ATOM 789 C C . SER A 1 98 ? 13.668 -5.869 -5.636 1.00 86.19 98 SER A C 1
ATOM 791 O O . SER A 1 98 ? 13.316 -7.042 -5.749 1.00 86.19 98 SER A O 1
ATOM 793 N N . LEU A 1 99 ? 13.385 -4.950 -6.564 1.00 84.62 99 LEU A N 1
ATOM 794 C CA . LEU A 1 99 ? 12.676 -5.239 -7.808 1.00 84.62 99 LEU A CA 1
ATOM 795 C C . LEU A 1 99 ? 13.508 -6.114 -8.756 1.00 84.62 99 LEU A C 1
ATOM 797 O O . LEU A 1 99 ? 12.956 -7.031 -9.358 1.00 84.62 99 LEU A O 1
ATOM 801 N N . GLU A 1 100 ? 14.815 -5.867 -8.867 1.00 82.19 100 GLU A N 1
ATOM 802 C CA . GLU A 1 100 ? 15.735 -6.716 -9.634 1.00 82.19 100 GLU A CA 1
ATOM 803 C C . GLU A 1 100 ? 15.774 -8.142 -9.075 1.00 82.19 100 GLU A C 1
ATOM 805 O O . GLU A 1 100 ? 15.590 -9.093 -9.833 1.00 82.19 100 GLU A O 1
ATOM 810 N N . ALA A 1 101 ? 15.932 -8.296 -7.756 1.00 83.00 101 ALA A N 1
ATOM 811 C CA . ALA A 1 101 ? 15.918 -9.603 -7.098 1.00 83.00 101 ALA A CA 1
ATOM 812 C C . ALA A 1 101 ? 14.593 -10.344 -7.338 1.00 83.00 101 ALA A C 1
ATOM 814 O O . ALA A 1 101 ? 14.592 -11.498 -7.760 1.00 83.00 101 ALA A O 1
ATOM 815 N N . TYR A 1 102 ? 13.459 -9.652 -7.175 1.00 80.81 102 TYR A N 1
ATOM 816 C CA . TYR A 1 102 ? 12.143 -10.218 -7.474 1.00 80.81 102 TYR A CA 1
ATOM 817 C C . TYR A 1 102 ? 12.014 -10.648 -8.941 1.00 80.81 102 TYR A C 1
ATOM 819 O O . TYR A 1 102 ? 11.492 -11.723 -9.230 1.00 80.81 102 TYR A O 1
ATOM 827 N N . ALA A 1 103 ? 12.486 -9.824 -9.879 1.00 77.38 103 ALA A N 1
ATOM 828 C CA . ALA A 1 103 ? 12.424 -10.130 -11.302 1.00 77.38 103 ALA A CA 1
ATOM 829 C C . ALA A 1 103 ? 13.273 -11.361 -11.658 1.00 77.38 103 ALA A C 1
ATOM 831 O O . ALA A 1 103 ? 12.841 -12.178 -12.467 1.00 77.38 103 ALA A O 1
ATOM 832 N N . ILE A 1 104 ? 14.441 -11.522 -11.033 1.00 73.94 104 ILE A N 1
ATOM 833 C CA . ILE A 1 104 ? 15.317 -12.686 -11.218 1.00 73.94 104 ILE A CA 1
ATOM 834 C C . ILE A 1 104 ? 14.656 -13.957 -10.665 1.00 73.94 104 ILE A C 1
ATOM 836 O O . ILE A 1 104 ? 14.604 -14.968 -11.365 1.00 73.94 104 ILE A O 1
ATOM 840 N N . ASP A 1 105 ? 14.086 -13.891 -9.461 1.00 77.44 105 ASP A N 1
ATOM 841 C CA . ASP A 1 105 ? 13.525 -15.061 -8.775 1.00 77.44 105 ASP A CA 1
ATOM 842 C C . ASP A 1 105 ? 12.155 -15.504 -9.327 1.00 77.44 105 ASP A C 1
ATOM 844 O O . ASP A 1 105 ? 11.801 -16.685 -9.273 1.00 77.44 105 ASP A O 1
ATOM 848 N N . ALA A 1 106 ? 11.354 -14.578 -9.867 1.00 68.94 106 ALA A N 1
ATOM 849 C CA . ALA A 1 106 ? 9.977 -14.854 -10.285 1.00 68.94 106 ALA A CA 1
ATOM 850 C C . ALA A 1 106 ? 9.826 -15.312 -11.751 1.00 68.94 106 ALA A C 1
ATOM 852 O O . ALA A 1 106 ? 8.741 -15.759 -12.136 1.00 68.94 106 ALA A O 1
ATOM 853 N N . CYS A 1 107 ? 10.870 -15.213 -12.581 1.00 68.81 107 CYS A N 1
ATOM 854 C CA . CYS A 1 107 ? 10.784 -15.518 -14.012 1.00 68.81 107 CYS A CA 1
ATOM 855 C C . CYS A 1 107 ? 10.779 -17.023 -14.308 1.00 68.81 107 CYS A C 1
ATOM 857 O O . CYS A 1 107 ? 11.827 -17.660 -14.392 1.00 68.81 107 CYS A O 1
ATOM 859 N N . LYS A 1 108 ? 9.592 -17.587 -14.553 1.00 76.88 108 LYS A N 1
ATOM 860 C CA . LYS A 1 108 ? 9.421 -19.007 -14.910 1.00 76.88 108 LYS A CA 1
ATOM 861 C C . LYS A 1 108 ? 9.222 -19.239 -16.407 1.00 76.88 108 LYS A C 1
ATOM 863 O O . LYS A 1 108 ? 9.517 -20.329 -16.888 1.00 76.88 108 LYS A O 1
ATOM 868 N N . ASN A 1 109 ? 8.739 -18.238 -17.143 1.00 79.88 109 ASN A N 1
ATOM 869 C CA . ASN A 1 109 ? 8.468 -18.325 -18.580 1.00 79.88 109 ASN A CA 1
ATOM 870 C C . ASN A 1 109 ? 9.108 -17.166 -19.365 1.00 79.88 109 ASN A C 1
ATOM 872 O O . ASN A 1 109 ? 9.584 -16.190 -18.782 1.00 79.88 109 ASN A O 1
ATOM 876 N N . ASP A 1 110 ? 9.140 -17.287 -20.692 1.00 77.44 110 ASP A N 1
ATOM 877 C CA . ASP A 1 110 ? 9.849 -16.334 -21.551 1.00 77.44 110 ASP A CA 1
ATOM 878 C C . ASP A 1 110 ? 9.190 -14.943 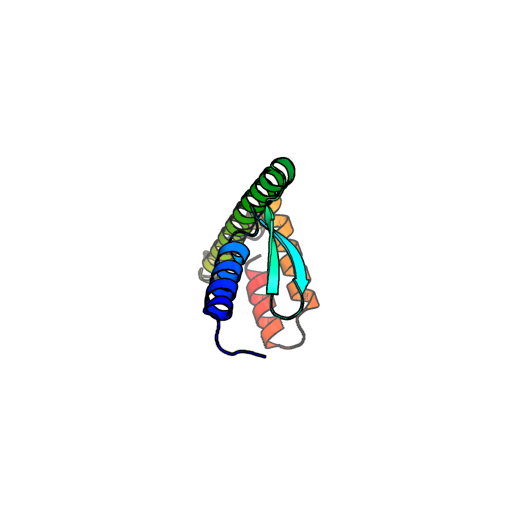-21.588 1.00 77.44 110 ASP A C 1
ATOM 880 O O . ASP A 1 110 ? 9.896 -13.941 -21.671 1.00 77.44 110 ASP A O 1
ATOM 884 N N . ASP A 1 111 ? 7.871 -14.840 -21.397 1.00 75.62 111 ASP A N 1
ATOM 885 C CA . ASP A 1 111 ? 7.171 -13.548 -21.293 1.00 75.62 111 ASP A CA 1
ATOM 886 C C . ASP A 1 111 ? 7.550 -12.779 -20.019 1.00 75.62 111 ASP A C 1
ATOM 888 O O . ASP A 1 111 ? 7.756 -11.558 -20.037 1.00 75.62 111 ASP A O 1
ATOM 892 N N . GLN A 1 112 ? 7.691 -13.493 -18.900 1.00 71.38 112 GLN A N 1
ATOM 893 C CA . GLN A 1 112 ? 8.186 -12.936 -17.646 1.00 71.38 112 GLN A CA 1
ATOM 894 C C . GLN A 1 112 ? 9.649 -12.524 -17.782 1.00 71.38 112 GLN A C 1
ATOM 896 O O . GLN A 1 112 ? 9.982 -11.414 -17.379 1.00 71.38 112 GLN A O 1
ATOM 901 N N . LYS A 1 113 ? 10.494 -13.344 -18.424 1.00 70.12 113 LYS A N 1
ATOM 902 C CA . LYS A 1 113 ? 11.898 -12.994 -18.703 1.00 70.12 113 LYS A CA 1
ATOM 903 C C . LYS A 1 113 ? 12.019 -11.764 -19.596 1.00 70.12 113 LYS A C 1
ATOM 905 O O . LYS A 1 113 ? 12.843 -10.902 -19.317 1.00 70.12 113 LYS A O 1
ATOM 910 N N . ASN A 1 114 ? 11.181 -11.639 -20.622 1.00 71.06 114 ASN A N 1
ATOM 911 C CA . ASN A 1 114 ? 11.146 -10.459 -21.487 1.00 71.06 114 ASN A CA 1
ATOM 912 C C . ASN A 1 114 ? 10.702 -9.211 -20.716 1.00 71.06 114 ASN A C 1
ATOM 914 O O . ASN A 1 114 ? 11.276 -8.135 -20.882 1.00 71.06 114 ASN A O 1
ATOM 918 N N . THR A 1 115 ? 9.717 -9.351 -19.828 1.00 70.00 115 THR A N 1
ATOM 919 C CA . THR A 1 115 ? 9.252 -8.255 -18.969 1.00 70.00 115 THR A CA 1
ATOM 920 C C . THR A 1 115 ? 10.315 -7.855 -17.942 1.00 70.00 115 THR A C 1
ATOM 922 O O . THR A 1 115 ? 10.589 -6.668 -17.780 1.00 70.00 115 THR A O 1
ATOM 925 N N . ALA A 1 116 ? 10.965 -8.825 -17.298 1.00 68.88 116 ALA A N 1
ATOM 926 C CA . ALA A 1 116 ? 12.092 -8.611 -16.398 1.00 68.88 116 ALA A CA 1
ATOM 927 C C . ALA A 1 116 ? 13.286 -7.987 -17.126 1.00 68.88 116 ALA A C 1
ATOM 929 O O . ALA A 1 116 ? 13.896 -7.065 -16.598 1.00 68.88 116 ALA A O 1
ATOM 930 N N . GLY A 1 117 ? 13.568 -8.410 -18.360 1.00 68.25 117 GLY A N 1
ATOM 931 C CA . GLY A 1 117 ? 14.558 -7.805 -19.250 1.00 68.25 117 GLY A CA 1
ATOM 932 C C . GLY A 1 117 ? 14.232 -6.345 -19.555 1.00 68.25 117 GLY A C 1
ATOM 933 O O . GLY A 1 117 ? 15.069 -5.466 -19.393 1.00 68.25 117 GLY A O 1
ATOM 934 N N . ALA A 1 118 ? 12.982 -6.041 -19.905 1.00 68.75 118 ALA A N 1
ATOM 935 C CA . ALA A 1 118 ? 12.552 -4.667 -20.156 1.00 68.75 118 ALA A CA 1
ATOM 936 C C . ALA A 1 118 ? 12.667 -3.769 -18.910 1.00 68.75 118 ALA A C 1
ATOM 938 O O . ALA A 1 118 ? 12.972 -2.586 -19.047 1.00 68.75 118 ALA A O 1
ATOM 939 N N . VAL A 1 119 ? 12.444 -4.322 -17.712 1.00 65.56 119 VAL A N 1
ATOM 940 C CA . VAL A 1 119 ? 12.589 -3.616 -16.429 1.00 65.56 119 VAL A CA 1
ATOM 941 C C . VAL A 1 119 ? 14.063 -3.458 -16.032 1.00 65.56 119 VAL A C 1
ATOM 943 O O . VAL A 1 119 ? 14.480 -2.354 -15.713 1.00 65.56 119 VAL A O 1
ATOM 946 N N . THR A 1 120 ? 14.886 -4.500 -16.141 1.00 65.50 120 THR A N 1
ATOM 947 C CA . THR A 1 120 ? 16.343 -4.449 -15.881 1.00 65.50 120 THR A CA 1
ATOM 948 C C . THR A 1 120 ? 17.129 -3.660 -16.936 1.00 65.50 120 THR A C 1
ATOM 950 O O . THR A 1 120 ? 18.271 -3.276 -16.699 1.00 65.50 120 THR A O 1
ATOM 953 N N . CYS A 1 121 ? 16.539 -3.390 -18.105 1.00 64.25 121 CYS A N 1
ATOM 954 C CA . CYS A 1 121 ? 17.059 -2.424 -19.075 1.00 64.25 121 CYS A CA 1
ATOM 955 C C . CYS A 1 121 ? 16.690 -0.966 -18.744 1.00 64.25 121 CYS A C 1
ATOM 957 O O . CYS A 1 121 ? 17.265 -0.062 -19.348 1.00 64.25 121 CYS A O 1
ATOM 959 N N . LEU A 1 122 ? 15.701 -0.722 -17.874 1.00 60.88 122 LEU A N 1
ATOM 960 C CA . LEU A 1 122 ? 15.345 0.624 -17.388 1.00 60.88 122 LEU A CA 1
ATOM 961 C C . LEU A 1 122 ? 16.178 1.044 -16.176 1.00 60.88 122 LEU A C 1
ATOM 963 O O . LEU A 1 122 ? 16.383 2.239 -15.967 1.00 60.88 122 LEU A O 1
ATOM 967 N N . ILE A 1 123 ? 16.598 0.048 -15.403 1.00 60.53 123 ILE A N 1
ATOM 968 C CA . ILE A 1 123 ? 17.399 0.123 -14.181 1.00 60.53 123 ILE A CA 1
ATOM 969 C C . ILE A 1 123 ? 18.866 -0.032 -14.526 1.00 60.53 123 ILE A C 1
ATOM 971 O O . ILE A 1 123 ? 19.705 0.643 -13.900 1.00 60.53 123 ILE A O 1
#